Protein AF-A0A0G2JDR7-F1 (afdb_monomer_lite)

Sequence (151 aa):
MAMAPSSSLPQVYPSHVVVAVWEWQDGLGIWHPYSATVCSFIEQHFVRQRGQHFGLGSLAHSIPLGQADPSLAPYIIDLPSWTQFRQNTGTMRSVRRHLFSQNSAPGQGIVWEWLGDDGSWVAYEARICDYLEQQVARGIQVVDLAPLGYN

Organism: Mus musculus (NCBI:txid10090)

pLDDT: mean 85.43, std 19.02, range [32.44, 98.31]

InterPro domains:
  IPR004170 WWE domain [PF02825] (20-97)
  IPR004170 WWE domain [PF02825] (110-145)
  IPR004170 WWE domain [PS50918] (7-97)
  IPR004170 WWE domain [PS50918] (98-151)
  IPR018123 WWE domain, subgroup [SM00678] (17-105)
  IPR018123 WWE domain, subgroup [SM00678] (107-151)
  IPR037197 WWE domain superfamily [G3DSA:3.30.720.50] (22-97)
  IPR037197 WWE domain superfamily [G3DSA:3.30.720.50] (98-151)
  IPR037197 WWE domain superfamily [SSF117839] (19-109)
  IPR037197 WWE domain superfamily [SSF117839] (107-149)
  IPR039398 Deltex family [PTHR12622] (18-145)

Foldseek 3Di:
DDDDPDPDDPPPDDPFDKAKWKWWADPVRFTATDPPQLRVQVVVVVVVVVVPPPDPDDPPQKDQSCVSPVVSRQWIQRNVRQWIARNPPRDIIHMDIDIDGCPFCVVVVHWDWDQDPVRDTGTHDSVVRRVVVVCVVVVNDDDDCVVVPDD

Structure (mmCIF, N/CA/C/O backbone):
data_AF-A0A0G2JDR7-F1
#
_entry.id   AF-A0A0G2JDR7-F1
#
loop_
_atom_site.group_PDB
_atom_site.id
_atom_site.type_symbol
_atom_site.label_atom_id
_atom_site.label_alt_id
_atom_site.label_comp_id
_atom_site.label_asym_id
_atom_site.label_entity_id
_atom_site.label_seq_id
_atom_site.pdbx_PDB_ins_code
_atom_site.Cartn_x
_atom_site.Cartn_y
_atom_site.Cartn_z
_atom_site.occupancy
_atom_site.B_iso_or_equiv
_atom_site.auth_seq_id
_atom_site.auth_comp_id
_atom_site.auth_asym_id
_atom_site.auth_atom_id
_atom_site.pdbx_PDB_model_num
ATOM 1 N N . MET A 1 1 ? -6.752 -3.873 -20.311 1.00 34.41 1 MET A N 1
ATOM 2 C CA . MET A 1 1 ? -6.464 -2.429 -20.431 1.00 34.41 1 MET A CA 1
ATOM 3 C C . MET A 1 1 ? -6.398 -1.875 -19.021 1.00 34.41 1 MET A C 1
ATOM 5 O O . MET A 1 1 ? -7.414 -1.902 -18.342 1.00 34.41 1 MET A O 1
ATOM 9 N N . ALA A 1 2 ? -5.213 -1.488 -18.546 1.00 39.78 2 ALA A N 1
ATOM 10 C CA . ALA A 1 2 ? -5.088 -0.789 -17.271 1.00 39.78 2 ALA A CA 1
ATOM 11 C C . ALA A 1 2 ? -5.601 0.638 -17.484 1.00 39.78 2 ALA A C 1
ATOM 13 O O . ALA A 1 2 ? -5.108 1.354 -18.355 1.00 39.78 2 ALA A O 1
ATOM 14 N N . MET A 1 3 ? -6.659 1.006 -16.770 1.00 32.44 3 MET A N 1
ATOM 15 C CA . MET A 1 3 ? -7.200 2.357 -16.822 1.00 32.44 3 MET A CA 1
ATOM 16 C C . MET A 1 3 ? -6.278 3.244 -15.986 1.00 32.44 3 MET A C 1
ATOM 18 O O . MET A 1 3 ? -5.988 2.912 -14.836 1.00 32.44 3 MET A O 1
ATOM 22 N N . ALA A 1 4 ? -5.825 4.368 -16.548 1.00 43.78 4 ALA A N 1
ATOM 23 C CA . ALA A 1 4 ? -5.326 5.474 -15.735 1.00 43.78 4 ALA A CA 1
ATOM 24 C C . ALA A 1 4 ? -6.358 5.767 -14.629 1.00 43.78 4 ALA A C 1
ATOM 26 O O . ALA A 1 4 ? -7.554 5.573 -14.886 1.00 43.78 4 ALA A O 1
ATOM 27 N N . PRO A 1 5 ? -5.954 6.205 -13.419 1.00 52.09 5 PRO A N 1
ATOM 28 C CA . PRO A 1 5 ? -6.922 6.568 -12.395 1.00 52.09 5 PRO A CA 1
ATOM 29 C C . PRO A 1 5 ? -7.929 7.539 -13.014 1.00 52.09 5 PRO A C 1
ATOM 31 O O . PRO A 1 5 ? -7.558 8.600 -13.518 1.00 52.09 5 PRO A O 1
ATOM 34 N N . SER A 1 6 ? -9.194 7.111 -13.047 1.00 41.62 6 SER A N 1
ATOM 35 C CA . SER A 1 6 ? -10.317 7.947 -13.445 1.00 41.62 6 SER A CA 1
ATOM 36 C C . SER A 1 6 ? -10.226 9.226 -12.637 1.00 41.62 6 SER A C 1
ATOM 38 O O . SER A 1 6 ? -10.064 9.149 -11.419 1.00 41.62 6 SER A O 1
ATOM 40 N N . SER A 1 7 ? -10.300 10.364 -13.321 1.00 43.06 7 SER A N 1
ATOM 41 C CA . SER A 1 7 ? -10.308 11.701 -12.745 1.00 43.06 7 SER A CA 1
ATOM 42 C C . SER A 1 7 ? -11.428 11.786 -11.709 1.00 43.06 7 SER A C 1
ATOM 44 O O . SER A 1 7 ? -12.571 12.119 -12.020 1.00 43.06 7 SER A O 1
ATOM 46 N N . SER A 1 8 ? -11.115 11.434 -10.466 1.00 42.19 8 SER A N 1
ATOM 47 C CA . SER A 1 8 ? -11.915 11.809 -9.320 1.00 42.19 8 SER A CA 1
ATOM 48 C C . SER A 1 8 ? -11.921 13.333 -9.282 1.00 42.19 8 SER A C 1
ATOM 50 O O . SER A 1 8 ? -10.921 13.980 -9.603 1.00 42.19 8 SER A O 1
ATOM 52 N N . LEU A 1 9 ? -13.107 13.872 -8.999 1.00 37.25 9 LEU A N 1
ATOM 53 C CA . LEU A 1 9 ? -13.447 15.291 -8.879 1.00 37.25 9 LEU A CA 1
ATOM 54 C C . LEU A 1 9 ? -12.262 16.143 -8.397 1.00 37.25 9 LEU A C 1
ATOM 56 O O . LEU A 1 9 ? -11.512 15.671 -7.542 1.00 37.25 9 LEU A O 1
ATOM 60 N N . PRO A 1 10 ? -12.102 17.392 -8.878 1.00 36.66 10 PRO A N 1
ATOM 61 C CA . PRO A 1 10 ? -11.010 18.255 -8.452 1.00 36.66 10 PRO A CA 1
ATOM 62 C C . PRO A 1 10 ? -11.194 18.564 -6.967 1.00 36.66 10 PRO A C 1
ATOM 64 O O . PRO A 1 10 ? -11.874 19.514 -6.583 1.00 36.66 10 PRO A O 1
ATOM 67 N N . GLN A 1 11 ? -10.614 17.727 -6.115 1.00 47.75 11 GLN A N 1
ATOM 68 C CA . GLN A 1 11 ? -10.504 17.989 -4.702 1.00 47.75 11 GLN A CA 1
ATOM 69 C C . GLN A 1 11 ? -9.425 19.057 -4.609 1.00 47.75 11 GLN A C 1
ATOM 71 O O . GLN A 1 11 ? -8.227 18.787 -4.681 1.00 47.75 11 GLN A O 1
ATOM 76 N N . VAL A 1 12 ? -9.887 20.308 -4.610 1.00 37.66 12 VAL A N 1
ATOM 77 C CA . VAL A 1 12 ? -9.067 21.490 -4.388 1.00 37.66 12 VAL A CA 1
ATOM 78 C C . VAL A 1 12 ? -8.537 21.361 -2.970 1.00 37.66 12 VAL A C 1
ATOM 80 O O . VAL A 1 12 ? -9.170 21.795 -2.014 1.00 37.66 12 VAL A O 1
ATOM 83 N N . TYR A 1 13 ? -7.400 20.695 -2.820 1.00 42.88 13 TYR A N 1
ATOM 84 C CA . TYR A 1 13 ? -6.605 20.814 -1.619 1.00 42.88 13 TYR A CA 1
ATOM 85 C C . TYR A 1 13 ? -5.902 22.174 -1.726 1.00 42.88 13 TYR A C 1
ATOM 87 O O . TYR A 1 13 ? -5.165 22.394 -2.694 1.00 42.88 13 TYR A O 1
ATOM 95 N N . PRO A 1 14 ? -6.106 23.104 -0.772 1.00 41.72 14 PRO A N 1
ATOM 96 C CA . PRO A 1 14 ? -5.174 24.211 -0.566 1.00 41.72 14 PRO A CA 1
ATOM 97 C C . PRO A 1 14 ? -3.751 23.649 -0.445 1.00 41.72 14 PRO A C 1
ATOM 99 O O . PRO A 1 14 ? -3.583 22.444 -0.297 1.00 41.72 14 PRO A O 1
ATOM 102 N N . SER A 1 15 ? -2.717 24.480 -0.504 1.00 46.25 15 SER A N 1
ATOM 103 C CA . SER A 1 15 ? -1.305 24.093 -0.351 1.00 46.25 15 SER A CA 1
ATOM 104 C C . SER A 1 15 ? -1.000 23.399 0.997 1.00 46.25 15 SER A C 1
ATOM 106 O O . SER A 1 15 ? -0.360 23.969 1.879 1.00 46.25 15 SER A O 1
ATOM 108 N N . HIS A 1 16 ? -1.494 22.181 1.181 1.00 55.03 16 HIS A N 1
ATOM 109 C CA . HIS A 1 16 ? -1.335 21.340 2.346 1.00 55.03 16 HIS A CA 1
ATOM 110 C C . HIS A 1 16 ? -0.154 20.424 2.086 1.00 55.03 16 HIS A C 1
ATOM 112 O O . HIS A 1 16 ? 0.003 19.878 0.993 1.00 55.03 16 HIS A O 1
ATOM 118 N N . VAL A 1 17 ? 0.681 20.261 3.105 1.00 65.81 17 VAL A N 1
ATOM 119 C CA . VAL A 1 17 ? 1.681 19.202 3.131 1.00 65.81 17 VAL A CA 1
ATOM 120 C C . VAL A 1 17 ? 0.922 17.882 2.961 1.00 65.81 17 VAL A C 1
ATOM 122 O O . VAL A 1 17 ? 0.055 17.548 3.771 1.00 65.81 17 VAL A O 1
ATOM 125 N N . VAL A 1 18 ? 1.174 17.200 1.847 1.00 86.56 18 VAL A N 1
ATOM 126 C CA . VAL A 1 18 ? 0.560 15.915 1.505 1.00 86.56 18 VAL A CA 1
ATOM 127 C C . VAL A 1 18 ? 1.627 14.835 1.494 1.00 86.56 18 VAL A C 1
ATOM 129 O O . VAL A 1 18 ? 2.762 15.078 1.083 1.00 86.56 18 VAL A O 1
ATOM 132 N N . VAL A 1 19 ? 1.246 13.631 1.907 1.00 93.00 19 VAL A N 1
ATOM 133 C CA . VAL A 1 19 ? 2.092 12.439 1.845 1.00 93.00 19 VAL A CA 1
ATOM 134 C C . VAL A 1 19 ? 1.610 11.556 0.701 1.00 93.00 19 VAL A C 1
ATOM 136 O O . VAL A 1 19 ? 0.410 11.334 0.535 1.00 93.00 19 VAL A O 1
ATOM 139 N N . ALA A 1 20 ? 2.549 11.083 -0.119 1.00 95.56 20 ALA A N 1
ATOM 140 C CA . ALA A 1 20 ? 2.269 10.160 -1.209 1.00 95.56 20 ALA A CA 1
ATOM 141 C C . ALA A 1 20 ? 2.450 8.717 -0.732 1.00 95.56 20 ALA A C 1
ATOM 143 O O . ALA A 1 20 ? 3.541 8.330 -0.313 1.00 95.56 20 ALA A O 1
ATOM 144 N N . VAL A 1 21 ? 1.391 7.921 -0.846 1.00 97.88 21 VAL A N 1
ATOM 145 C CA . VAL A 1 21 ? 1.438 6.472 -0.665 1.00 97.88 21 VAL A CA 1
ATOM 146 C C . VAL A 1 21 ? 1.349 5.824 -2.036 1.00 97.88 21 VAL A C 1
ATOM 148 O O . VAL A 1 21 ? 0.448 6.112 -2.827 1.00 97.88 21 VAL A O 1
ATOM 151 N N . TRP A 1 22 ? 2.314 4.965 -2.329 1.00 98.00 22 TRP A N 1
ATOM 152 C CA . TRP A 1 22 ? 2.315 4.147 -3.528 1.00 98.00 22 TRP A CA 1
ATOM 153 C C . TRP A 1 22 ? 1.761 2.770 -3.180 1.00 98.00 22 TRP A C 1
ATOM 155 O O . TRP A 1 22 ? 2.149 2.175 -2.177 1.00 98.00 22 TRP A O 1
ATOM 165 N N . GLU A 1 23 ? 0.857 2.267 -4.013 1.00 98.31 23 GLU A N 1
ATOM 166 C CA . GLU A 1 23 ? 0.179 0.991 -3.787 1.00 98.31 23 GLU A CA 1
ATOM 167 C C . GLU A 1 23 ? 0.237 0.138 -5.058 1.00 98.31 23 GLU A C 1
ATOM 169 O O . GLU A 1 23 ? 0.262 0.671 -6.173 1.00 98.31 23 GLU A O 1
ATOM 174 N N . TRP A 1 24 ? 0.236 -1.183 -4.900 1.00 98.06 24 TRP A N 1
ATOM 175 C CA . TRP A 1 24 ? 0.117 -2.145 -5.996 1.00 98.06 24 TRP A CA 1
ATOM 176 C C . TRP A 1 24 ? -1.147 -2.983 -5.838 1.00 98.06 24 TRP A C 1
ATOM 178 O O . TRP A 1 24 ? -1.576 -3.257 -4.723 1.00 98.06 24 TRP A O 1
ATOM 188 N N . GLN A 1 25 ? -1.757 -3.378 -6.951 1.00 97.44 25 GLN A N 1
ATOM 189 C CA . GLN A 1 25 ? -2.992 -4.153 -6.935 1.00 97.44 25 GLN A CA 1
ATOM 190 C C . GLN A 1 25 ? -2.700 -5.651 -7.047 1.00 97.44 25 GLN A C 1
ATOM 192 O O . GLN A 1 25 ? -1.996 -6.100 -7.961 1.00 97.44 25 GLN A O 1
ATOM 197 N N . ASP A 1 26 ? -3.233 -6.440 -6.121 1.00 94.25 26 ASP A N 1
ATOM 198 C CA . ASP A 1 26 ? -3.104 -7.888 -6.172 1.00 94.25 26 ASP A CA 1
ATOM 199 C C . ASP A 1 26 ? -4.025 -8.538 -7.226 1.00 94.25 26 ASP A C 1
ATOM 201 O O . ASP A 1 26 ? -4.639 -7.872 -8.057 1.00 94.25 26 ASP A O 1
ATOM 205 N N . GLY A 1 27 ? -4.053 -9.876 -7.259 1.00 92.19 27 GLY A N 1
ATOM 206 C CA . GLY A 1 27 ? -4.881 -10.616 -8.218 1.00 92.19 27 GLY A CA 1
ATOM 207 C C . GLY A 1 27 ? -6.377 -10.593 -7.892 1.00 92.19 27 GLY A C 1
ATOM 208 O O . GLY A 1 27 ? -7.181 -10.913 -8.761 1.00 92.19 27 GLY A O 1
ATOM 209 N N . LEU A 1 28 ? -6.739 -10.219 -6.663 1.00 91.50 28 LEU A N 1
ATOM 210 C CA . LEU A 1 28 ? -8.113 -10.102 -6.179 1.00 91.50 28 LEU A CA 1
ATOM 211 C C . LEU A 1 28 ? -8.652 -8.673 -6.334 1.00 91.50 28 LEU A C 1
ATOM 213 O O . LEU A 1 28 ? -9.829 -8.424 -6.092 1.00 91.50 28 LEU A O 1
ATOM 217 N N . GLY A 1 29 ? -7.809 -7.736 -6.771 1.00 92.19 29 GLY A N 1
ATOM 218 C CA . GLY A 1 29 ? -8.174 -6.338 -6.948 1.00 92.19 29 GLY A CA 1
ATOM 219 C C . GLY A 1 29 ? -7.950 -5.477 -5.703 1.00 92.19 29 GLY A C 1
ATOM 220 O O . GLY A 1 29 ? -8.284 -4.290 -5.745 1.00 92.19 29 GLY A O 1
ATOM 221 N N . ILE A 1 30 ? -7.361 -6.031 -4.640 1.00 92.75 30 ILE A N 1
ATOM 222 C CA . ILE A 1 30 ? -7.044 -5.304 -3.409 1.00 92.75 30 ILE A CA 1
ATOM 223 C C . ILE A 1 30 ? -5.747 -4.527 -3.603 1.00 92.75 30 ILE A C 1
ATOM 225 O O . ILE A 1 30 ? -4.791 -5.013 -4.213 1.00 92.75 30 ILE A O 1
ATOM 229 N N . TRP A 1 31 ? -5.726 -3.294 -3.106 1.00 96.69 31 TRP A N 1
ATOM 230 C CA . TRP A 1 31 ? -4.538 -2.455 -3.142 1.00 96.69 31 TRP A CA 1
ATOM 231 C C . TRP A 1 31 ? -3.702 -2.658 -1.883 1.00 96.69 31 TRP A C 1
ATOM 233 O O . TRP A 1 31 ? -4.210 -2.655 -0.769 1.00 96.69 31 TRP A O 1
ATOM 243 N N . HIS A 1 32 ? -2.400 -2.809 -2.072 1.00 96.81 32 HIS A N 1
ATOM 244 C CA . HIS A 1 32 ? -1.447 -3.020 -0.994 1.00 96.81 32 HIS A CA 1
ATOM 245 C C . HIS A 1 32 ? -0.469 -1.854 -0.966 1.00 96.81 32 HIS A C 1
ATOM 247 O O . HIS A 1 32 ? 0.204 -1.615 -1.980 1.00 96.81 32 HIS A O 1
ATOM 253 N N . PRO A 1 33 ? -0.371 -1.109 0.148 1.00 97.69 33 PRO A N 1
ATOM 254 C CA . PRO A 1 33 ? 0.638 -0.074 0.276 1.00 97.69 33 PRO A CA 1
ATOM 255 C C . PRO A 1 33 ? 2.029 -0.694 0.278 1.00 97.69 33 PRO A C 1
ATOM 257 O O . PRO A 1 33 ? 2.300 -1.682 0.959 1.00 97.69 33 PRO A O 1
ATOM 260 N N . TYR A 1 34 ? 2.937 -0.093 -0.486 1.00 97.81 34 TYR A N 1
ATOM 261 C CA . TYR A 1 34 ? 4.351 -0.342 -0.258 1.00 97.81 34 TYR A CA 1
ATOM 262 C C . TYR A 1 34 ? 4.755 0.225 1.107 1.00 97.81 34 TYR A C 1
ATOM 264 O O . TYR A 1 34 ? 4.143 1.168 1.613 1.00 97.81 34 TYR A O 1
ATOM 272 N N . SER A 1 35 ? 5.839 -0.299 1.679 1.00 96.06 35 SER A N 1
ATOM 273 C CA . SER A 1 35 ? 6.409 0.259 2.907 1.00 96.06 35 SER A CA 1
ATOM 274 C C . SER A 1 35 ? 6.761 1.744 2.741 1.00 96.06 35 SER A C 1
ATOM 276 O O . SER A 1 35 ? 7.004 2.220 1.628 1.00 96.06 35 SER A O 1
ATOM 278 N N . ALA A 1 36 ? 6.834 2.488 3.848 1.00 94.88 36 ALA A N 1
ATOM 279 C CA . ALA A 1 36 ? 7.149 3.919 3.821 1.00 94.88 36 ALA A CA 1
ATOM 280 C C . ALA A 1 36 ? 8.478 4.218 3.096 1.00 94.88 36 ALA A C 1
ATOM 282 O O . ALA A 1 36 ? 8.562 5.155 2.298 1.00 94.88 36 ALA A O 1
ATOM 283 N N . THR A 1 37 ? 9.499 3.381 3.313 1.00 96.69 37 THR A N 1
ATOM 284 C CA . THR A 1 37 ? 10.801 3.476 2.636 1.00 96.69 37 THR A CA 1
ATOM 285 C C . THR A 1 37 ? 10.663 3.319 1.125 1.00 96.69 37 THR A C 1
ATOM 287 O O . THR A 1 37 ? 11.191 4.132 0.365 1.00 96.69 37 THR A O 1
ATOM 290 N N . VAL A 1 38 ? 9.914 2.308 0.678 1.00 98.06 38 VAL A N 1
ATOM 291 C CA . VAL A 1 38 ? 9.691 2.047 -0.748 1.00 98.06 38 VAL A CA 1
ATOM 292 C C . VAL A 1 38 ? 8.825 3.148 -1.370 1.00 98.06 38 VAL A C 1
ATOM 294 O O . VAL A 1 38 ? 9.160 3.634 -2.446 1.00 98.06 38 VAL A O 1
ATOM 297 N N . CYS A 1 39 ? 7.786 3.630 -0.680 1.00 97.50 39 CYS A N 1
ATOM 298 C CA . CYS A 1 39 ? 6.989 4.781 -1.118 1.00 97.50 39 CYS A CA 1
ATOM 299 C C . CYS A 1 39 ? 7.857 6.028 -1.329 1.00 97.50 39 CYS A C 1
ATOM 301 O O . CYS A 1 39 ? 7.776 6.658 -2.382 1.00 97.50 39 CYS A O 1
ATOM 303 N N . SER A 1 40 ? 8.718 6.362 -0.361 1.00 96.12 40 SER A N 1
ATOM 304 C CA . SER A 1 40 ? 9.640 7.501 -0.458 1.00 96.12 40 SER A CA 1
ATOM 305 C C . SER A 1 40 ? 10.601 7.350 -1.636 1.00 96.12 40 SER A C 1
ATOM 307 O O . SER A 1 40 ? 10.812 8.294 -2.399 1.00 96.12 40 SER A O 1
ATOM 309 N N . PHE A 1 41 ? 11.144 6.149 -1.838 1.00 97.00 41 PHE A N 1
ATOM 310 C CA . PHE A 1 41 ? 12.023 5.857 -2.965 1.00 97.00 41 PHE A CA 1
ATOM 311 C C . PHE A 1 41 ? 11.321 6.039 -4.320 1.00 97.00 41 PHE A C 1
ATOM 313 O O . PHE A 1 41 ? 11.843 6.742 -5.193 1.00 97.00 41 PHE A O 1
ATOM 320 N N . ILE A 1 42 ? 10.123 5.465 -4.483 1.00 96.38 42 ILE A N 1
ATOM 321 C CA . ILE A 1 42 ? 9.328 5.594 -5.712 1.00 96.38 42 ILE A CA 1
ATOM 322 C C . ILE A 1 42 ? 8.986 7.066 -5.967 1.00 96.38 42 ILE A C 1
ATOM 324 O O . ILE A 1 42 ? 9.189 7.564 -7.075 1.00 96.38 42 ILE A O 1
ATOM 328 N N . GLU A 1 43 ? 8.526 7.786 -4.941 1.00 94.81 43 GLU A N 1
ATOM 329 C CA . GLU A 1 43 ? 8.149 9.196 -5.043 1.00 94.81 43 GLU A CA 1
ATOM 330 C C . GLU A 1 43 ? 9.332 10.079 -5.460 1.00 94.81 43 GLU A C 1
ATOM 332 O O . GLU A 1 43 ? 9.194 10.924 -6.346 1.00 94.81 43 GLU A O 1
ATOM 337 N N . GLN A 1 44 ? 10.519 9.858 -4.890 1.00 92.94 44 GLN A N 1
ATOM 338 C CA . GLN A 1 44 ? 11.725 10.591 -5.275 1.00 92.94 44 GLN A CA 1
ATOM 339 C C . GLN A 1 44 ? 12.085 10.372 -6.748 1.00 92.94 44 GLN A C 1
ATOM 341 O O . GLN A 1 44 ? 12.436 11.330 -7.442 1.00 92.94 44 GLN A O 1
ATOM 346 N N . HIS A 1 45 ? 11.996 9.134 -7.242 1.00 92.19 45 HIS A N 1
ATOM 347 C CA . HIS A 1 45 ? 12.212 8.843 -8.660 1.00 92.19 45 HIS A CA 1
ATOM 348 C C . HIS A 1 45 ? 11.152 9.519 -9.538 1.00 92.19 45 HIS A C 1
ATOM 350 O O . HIS A 1 45 ? 11.501 10.179 -10.518 1.00 92.19 45 HIS A O 1
ATOM 356 N N . PHE A 1 46 ? 9.880 9.429 -9.154 1.00 90.44 46 PHE A N 1
ATOM 357 C CA . PHE A 1 46 ? 8.764 10.035 -9.876 1.00 90.44 46 PHE A CA 1
ATOM 358 C C . PHE A 1 46 ? 8.886 11.566 -9.985 1.00 90.44 46 PHE A C 1
ATOM 360 O O . PHE A 1 46 ? 8.756 12.123 -11.078 1.00 90.44 46 PHE A O 1
ATOM 367 N N . VAL A 1 47 ? 9.194 12.259 -8.883 1.00 87.94 47 VAL A N 1
ATOM 368 C CA . VAL A 1 47 ? 9.348 13.725 -8.859 1.00 87.94 47 VAL A CA 1
ATOM 369 C C . VAL A 1 47 ? 10.572 14.174 -9.655 1.00 87.94 47 VAL A C 1
ATOM 371 O O . VAL A 1 47 ? 10.470 15.122 -10.435 1.00 87.94 47 VAL A O 1
ATOM 374 N N . ARG A 1 48 ? 11.716 13.485 -9.519 1.00 84.50 48 ARG A N 1
ATOM 375 C CA . ARG A 1 48 ? 12.926 13.796 -10.304 1.00 84.50 48 ARG A CA 1
ATOM 376 C C . ARG A 1 48 ? 12.661 13.683 -11.804 1.00 84.50 48 ARG A C 1
ATOM 378 O O . ARG A 1 48 ? 13.087 14.554 -12.554 1.00 84.50 48 ARG A O 1
ATOM 385 N N . GLN A 1 49 ? 11.922 12.661 -12.235 1.00 76.44 49 GLN A N 1
ATOM 386 C CA . GLN A 1 49 ? 11.567 12.489 -13.646 1.00 76.44 49 GLN A CA 1
ATOM 387 C C . GLN A 1 49 ? 10.602 13.568 -14.136 1.00 76.44 49 GLN A C 1
ATOM 389 O O . GLN A 1 49 ? 10.818 14.133 -15.207 1.00 76.44 49 GLN A O 1
ATOM 394 N N . ARG A 1 50 ? 9.590 13.930 -13.337 1.00 69.25 50 ARG A N 1
ATOM 395 C CA . ARG A 1 50 ? 8.684 15.032 -13.692 1.00 69.25 50 ARG A CA 1
ATOM 396 C C . ARG A 1 50 ? 9.380 16.393 -13.756 1.00 69.25 50 ARG A C 1
ATOM 398 O O . ARG A 1 50 ? 9.018 17.219 -14.588 1.00 69.25 50 ARG A O 1
ATOM 405 N N . GLY A 1 51 ? 10.386 16.630 -12.917 1.00 61.28 51 GLY A N 1
ATOM 406 C CA . GLY A 1 51 ? 11.194 17.853 -12.954 1.00 61.28 51 GLY A CA 1
ATOM 407 C C . GLY A 1 51 ? 12.119 17.956 -14.174 1.00 61.28 51 GLY A C 1
ATOM 408 O O . GLY A 1 51 ? 12.532 19.056 -14.529 1.00 61.28 51 GLY A O 1
ATOM 409 N N . GLN A 1 52 ? 12.424 16.837 -14.844 1.00 57.56 52 GLN A N 1
ATOM 410 C CA . GLN A 1 52 ? 13.329 16.782 -15.999 1.00 57.56 52 GLN A CA 1
ATOM 411 C C . GLN A 1 52 ? 12.638 16.916 -17.367 1.00 57.56 52 GLN A C 1
ATOM 413 O O . GLN A 1 52 ? 13.306 16.825 -18.395 1.00 57.56 52 GLN A O 1
ATOM 418 N N . HIS A 1 53 ? 11.341 17.246 -17.424 1.00 53.56 53 HIS A N 1
ATOM 419 C CA . HIS A 1 53 ? 10.626 17.559 -18.677 1.00 53.56 53 HIS A CA 1
ATOM 420 C C . HIS A 1 53 ? 11.091 18.861 -19.388 1.00 53.56 53 HIS A C 1
ATOM 422 O O . HIS A 1 53 ? 10.367 19.397 -20.223 1.00 53.56 53 HIS A O 1
ATOM 428 N N . PHE A 1 54 ? 12.304 19.354 -19.109 1.00 47.62 54 PHE A N 1
ATOM 429 C CA . PHE A 1 54 ? 12.951 20.485 -19.789 1.00 47.62 54 PHE A CA 1
ATOM 430 C C . PHE A 1 54 ? 14.349 20.146 -20.349 1.00 47.62 54 PHE A C 1
ATOM 432 O O . PHE A 1 54 ? 15.185 21.029 -20.529 1.00 47.62 54 PHE A O 1
ATOM 439 N N . GLY A 1 55 ? 14.629 18.872 -20.637 1.00 42.91 55 GLY A N 1
ATOM 440 C CA . GLY A 1 55 ? 15.891 18.465 -21.254 1.00 42.91 55 GLY A CA 1
ATOM 441 C C . GLY A 1 55 ? 15.782 17.122 -21.962 1.00 42.91 55 GLY A C 1
ATOM 442 O O . GLY A 1 55 ? 15.261 16.155 -21.419 1.00 42.91 55 GLY A O 1
ATOM 443 N N . LEU A 1 56 ? 16.254 17.086 -23.204 1.00 47.19 56 LEU A N 1
ATOM 444 C CA . LEU A 1 56 ? 16.298 15.929 -24.091 1.00 47.19 56 LEU A CA 1
ATOM 445 C C . LEU A 1 56 ? 16.953 14.710 -23.395 1.00 47.19 56 LEU A C 1
ATOM 447 O O . LEU A 1 56 ? 18.146 14.734 -23.111 1.00 47.19 56 LEU A O 1
ATOM 451 N N . GLY A 1 57 ? 16.182 13.640 -23.168 1.00 47.69 57 GLY A N 1
ATOM 452 C CA . GLY A 1 57 ? 16.692 12.307 -22.818 1.00 47.69 57 GLY A CA 1
ATOM 453 C C . GLY A 1 57 ? 16.770 11.985 -21.321 1.00 47.69 57 GLY A C 1
ATOM 454 O O . GLY A 1 57 ? 17.810 12.150 -20.696 1.00 47.69 57 GLY A O 1
ATOM 455 N N . SER A 1 58 ? 15.711 11.388 -20.765 1.00 49.38 58 SER A N 1
ATOM 456 C CA . SER A 1 58 ? 15.816 10.593 -19.534 1.00 49.38 58 SER A CA 1
ATOM 457 C C . SER A 1 58 ? 15.163 9.234 -19.777 1.00 49.38 58 SER A C 1
ATOM 459 O O . SER A 1 58 ? 13.946 9.094 -19.754 1.00 49.38 58 SER A O 1
ATOM 461 N N . LEU A 1 59 ? 15.994 8.242 -20.108 1.00 50.81 59 LEU A N 1
ATOM 462 C CA . LEU A 1 59 ? 15.605 6.889 -20.532 1.00 50.81 59 LEU A CA 1
ATOM 463 C C . LEU A 1 59 ? 15.210 5.955 -19.373 1.00 50.81 59 LEU A C 1
ATOM 465 O O . LEU A 1 59 ? 14.979 4.771 -19.597 1.00 50.81 59 LEU A O 1
ATOM 469 N N . ALA A 1 60 ? 15.127 6.442 -18.136 1.00 58.06 60 ALA A N 1
ATOM 470 C CA . ALA A 1 60 ? 14.801 5.605 -16.984 1.00 58.06 60 ALA A CA 1
ATOM 471 C C . ALA A 1 60 ? 13.359 5.841 -16.518 1.00 58.06 60 ALA A C 1
ATOM 473 O O . ALA A 1 60 ? 13.128 6.326 -15.419 1.00 58.06 60 ALA A O 1
ATOM 474 N N . HIS A 1 61 ? 12.381 5.470 -17.345 1.00 79.00 61 HIS A N 1
ATOM 475 C CA . HIS A 1 61 ? 10.954 5.453 -16.982 1.00 79.00 61 HIS A CA 1
ATOM 476 C C . HIS A 1 61 ? 10.577 4.329 -15.999 1.00 79.00 61 HIS A C 1
ATOM 478 O O . HIS A 1 61 ? 9.417 4.191 -15.606 1.00 79.00 61 HIS A O 1
ATOM 484 N N . SER A 1 62 ? 11.570 3.535 -15.599 1.00 90.88 62 SER A N 1
ATOM 485 C CA . SER A 1 62 ? 11.416 2.358 -14.763 1.00 90.88 62 SER A CA 1
ATOM 486 C C . SER A 1 62 ? 12.106 2.533 -13.407 1.00 90.88 62 SER A C 1
ATOM 488 O O . SER A 1 62 ? 13.190 3.112 -13.321 1.00 90.88 62 SER A O 1
ATOM 490 N N . ILE A 1 63 ? 11.493 2.013 -12.345 1.00 95.00 63 ILE A N 1
ATOM 491 C CA . ILE A 1 63 ? 11.982 2.084 -10.963 1.00 95.00 63 ILE A CA 1
ATOM 492 C C . ILE A 1 63 ? 12.217 0.656 -10.446 1.00 95.00 63 ILE A C 1
ATOM 494 O O . ILE A 1 63 ? 11.244 -0.060 -10.196 1.00 95.00 63 ILE A O 1
ATOM 498 N N . PRO A 1 64 ? 13.476 0.215 -10.274 1.00 96.12 64 PRO A N 1
ATOM 499 C CA . PRO A 1 64 ? 13.784 -1.091 -9.695 1.00 96.12 64 PRO A CA 1
ATOM 500 C C . PRO A 1 64 ? 13.591 -1.066 -8.173 1.00 96.12 64 PRO A C 1
ATOM 502 O O . PRO A 1 64 ? 14.353 -0.424 -7.451 1.00 96.12 64 PRO A O 1
ATOM 505 N N . LEU A 1 65 ? 12.586 -1.787 -7.670 1.00 97.62 65 LEU A N 1
ATOM 506 C CA . LEU A 1 65 ? 12.217 -1.749 -6.248 1.00 97.62 65 LEU A CA 1
ATOM 507 C C . LEU A 1 65 ? 13.267 -2.398 -5.337 1.00 97.62 65 LEU A C 1
ATOM 509 O O . LEU A 1 65 ? 13.407 -1.998 -4.183 1.00 97.62 65 LEU A O 1
ATOM 513 N N . GLY A 1 66 ? 14.075 -3.310 -5.888 1.00 97.12 66 GLY A N 1
ATOM 514 C CA . GLY A 1 66 ? 15.211 -3.942 -5.211 1.00 97.12 66 GLY A CA 1
ATOM 515 C C . GLY A 1 66 ? 16.234 -2.988 -4.597 1.00 97.12 66 GLY A C 1
ATOM 516 O O . GLY A 1 66 ? 16.950 -3.374 -3.678 1.00 97.12 66 GLY A O 1
ATOM 517 N N . GLN A 1 67 ? 16.322 -1.751 -5.100 1.00 96.69 67 GLN A N 1
ATOM 518 C CA . GLN A 1 67 ? 17.240 -0.740 -4.567 1.00 96.69 67 GLN A CA 1
ATOM 519 C C . GLN A 1 67 ? 16.761 -0.148 -3.235 1.00 96.69 67 GLN A C 1
ATOM 521 O O . GLN A 1 67 ? 17.586 0.315 -2.451 1.00 96.69 67 GLN A O 1
ATOM 526 N N . ALA A 1 68 ? 15.450 -0.160 -2.982 1.00 97.44 68 ALA A N 1
ATOM 527 C CA . ALA A 1 68 ? 14.864 0.284 -1.719 1.00 97.44 68 ALA A CA 1
ATOM 528 C C . ALA A 1 68 ? 14.685 -0.869 -0.729 1.00 97.44 68 ALA A C 1
ATOM 530 O O . ALA A 1 68 ? 14.846 -0.675 0.473 1.00 97.44 68 ALA A O 1
ATOM 531 N N . ASP A 1 69 ? 14.350 -2.056 -1.237 1.00 97.62 69 ASP A N 1
ATOM 532 C CA . ASP A 1 69 ? 14.124 -3.257 -0.440 1.00 97.62 69 ASP A CA 1
ATOM 533 C C . ASP A 1 69 ? 14.590 -4.500 -1.222 1.00 97.62 69 ASP A C 1
ATOM 535 O O . ASP A 1 69 ? 13.999 -4.821 -2.259 1.00 97.62 69 ASP A O 1
ATOM 539 N N . PRO A 1 70 ? 15.615 -5.235 -0.747 1.00 97.25 70 PRO A N 1
ATOM 540 C CA . PRO A 1 70 ? 16.112 -6.436 -1.418 1.00 97.25 70 PRO A CA 1
ATOM 541 C C . PRO A 1 70 ? 15.055 -7.527 -1.641 1.00 97.25 70 PRO A C 1
ATOM 543 O O . PRO A 1 70 ? 15.162 -8.282 -2.607 1.00 97.25 70 PRO A O 1
ATOM 546 N N . SER A 1 71 ? 14.015 -7.612 -0.803 1.00 96.25 71 SER A N 1
ATOM 547 C CA . SER A 1 71 ? 12.914 -8.568 -0.999 1.00 96.25 71 SER A CA 1
ATOM 548 C C . SER A 1 71 ? 12.099 -8.266 -2.265 1.00 96.25 71 SER A C 1
ATOM 550 O O . SER A 1 71 ? 11.517 -9.166 -2.878 1.00 96.25 71 SER A O 1
ATOM 552 N N . LEU A 1 72 ? 12.132 -7.007 -2.717 1.00 97.25 72 LEU A N 1
ATOM 553 C CA . LEU A 1 72 ? 11.490 -6.534 -3.936 1.00 97.25 72 LEU A CA 1
ATOM 554 C C . LEU A 1 72 ? 12.425 -6.539 -5.157 1.00 97.25 72 LEU A C 1
ATOM 556 O O . LEU A 1 72 ? 12.050 -6.029 -6.213 1.00 97.25 72 LEU A O 1
ATOM 560 N N . ALA A 1 73 ? 13.605 -7.164 -5.061 1.00 97.06 73 ALA A N 1
ATOM 561 C CA . ALA A 1 73 ? 14.560 -7.299 -6.164 1.00 97.06 73 ALA A CA 1
ATOM 562 C C . ALA A 1 73 ? 13.967 -7.730 -7.521 1.00 97.06 73 ALA A C 1
ATOM 564 O O . ALA A 1 73 ? 14.373 -7.150 -8.527 1.00 97.06 73 ALA A O 1
ATOM 565 N N . PRO A 1 74 ? 13.012 -8.680 -7.610 1.00 97.25 74 PRO A N 1
ATOM 566 C CA . PRO A 1 74 ? 12.475 -9.090 -8.907 1.00 97.25 74 PRO A CA 1
ATOM 567 C C . PRO A 1 74 ? 11.431 -8.122 -9.490 1.00 97.25 74 PRO A C 1
ATOM 569 O O . PRO A 1 74 ? 10.878 -8.426 -10.548 1.00 97.25 74 PRO A O 1
ATOM 572 N N . TYR A 1 75 ? 11.104 -7.013 -8.817 1.00 97.56 75 TYR A N 1
ATOM 573 C CA . TYR A 1 75 ? 10.033 -6.101 -9.219 1.00 97.56 75 TYR A CA 1
ATOM 574 C C . TYR A 1 75 ? 10.566 -4.769 -9.749 1.00 97.56 75 TYR A C 1
ATOM 576 O O . TYR A 1 75 ? 11.412 -4.110 -9.139 1.00 97.56 75 TYR A O 1
ATOM 584 N N . ILE A 1 76 ? 9.996 -4.339 -10.872 1.00 96.81 76 ILE A N 1
ATOM 585 C CA . ILE A 1 76 ? 10.262 -3.047 -11.502 1.00 96.81 76 ILE A CA 1
ATOM 586 C C . ILE A 1 76 ? 8.926 -2.346 -11.729 1.00 96.81 76 ILE A C 1
ATOM 588 O O . ILE A 1 76 ? 8.008 -2.949 -12.277 1.00 96.81 76 ILE A O 1
ATOM 592 N N . ILE A 1 77 ? 8.808 -1.079 -11.336 1.00 96.50 77 ILE A N 1
ATOM 593 C CA . ILE A 1 77 ? 7.669 -0.242 -11.729 1.00 96.50 77 ILE A CA 1
ATOM 594 C C . ILE A 1 77 ? 7.986 0.420 -13.062 1.00 96.50 77 ILE A C 1
ATOM 596 O O . ILE A 1 77 ? 9.016 1.071 -13.181 1.00 96.50 77 ILE A O 1
ATOM 600 N N . ASP A 1 78 ? 7.097 0.293 -14.035 1.00 92.75 78 ASP A N 1
ATOM 601 C CA . ASP A 1 78 ? 7.084 1.073 -15.264 1.00 92.75 78 ASP A CA 1
ATOM 602 C C . ASP A 1 78 ? 6.078 2.228 -15.125 1.00 92.75 78 ASP A C 1
ATOM 604 O O . ASP A 1 78 ? 4.862 2.023 -15.069 1.00 92.75 78 ASP A O 1
ATOM 608 N N . LEU A 1 79 ? 6.584 3.459 -15.016 1.00 90.25 79 LEU A N 1
ATOM 609 C CA . LEU A 1 79 ? 5.756 4.634 -14.733 1.00 90.25 79 LEU A CA 1
ATOM 610 C C . LEU A 1 79 ? 4.815 5.043 -15.881 1.00 90.25 79 LEU A C 1
ATOM 612 O O . LEU A 1 79 ? 3.685 5.423 -15.580 1.00 90.25 79 LEU A O 1
ATOM 616 N N . PRO A 1 80 ? 5.205 4.981 -17.173 1.00 88.44 80 PRO A N 1
ATOM 617 C CA . PRO A 1 80 ? 4.311 5.300 -18.284 1.00 88.44 80 PRO A CA 1
ATOM 618 C C . PRO A 1 80 ? 3.056 4.431 -18.307 1.00 88.44 80 PRO A C 1
ATOM 620 O O . PRO A 1 80 ? 1.967 4.935 -18.579 1.00 88.44 80 PRO A O 1
ATOM 623 N N . SER A 1 81 ? 3.198 3.139 -18.002 1.00 90.19 81 SER A N 1
ATOM 624 C CA . S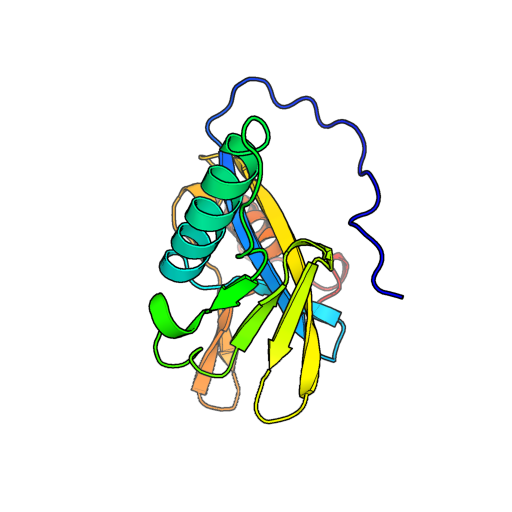ER A 1 81 ? 2.071 2.205 -17.959 1.00 90.19 81 SER A CA 1
ATOM 625 C C . SER A 1 81 ? 1.372 2.135 -16.600 1.00 90.19 81 SER A C 1
ATOM 627 O O . SER A 1 81 ? 0.299 1.540 -16.518 1.00 90.19 81 SER A O 1
ATOM 629 N N . TRP A 1 82 ? 1.940 2.738 -15.549 1.00 94.75 82 TRP A N 1
ATOM 630 C CA . TRP A 1 82 ? 1.472 2.598 -14.165 1.00 94.75 82 TRP A CA 1
ATOM 631 C C . TRP A 1 82 ? 1.360 1.131 -13.737 1.00 94.75 82 TRP A C 1
ATOM 633 O O . TRP A 1 82 ? 0.373 0.706 -13.129 1.00 94.75 82 TRP A O 1
ATOM 643 N N . THR A 1 83 ? 2.380 0.338 -14.070 1.00 96.50 83 THR A N 1
ATOM 644 C CA . THR A 1 83 ? 2.418 -1.087 -13.733 1.00 96.50 83 THR A CA 1
ATOM 645 C C . THR A 1 83 ? 3.683 -1.477 -12.988 1.00 96.50 83 THR A C 1
ATOM 647 O O . THR A 1 83 ? 4.751 -0.910 -13.182 1.00 96.50 83 THR A O 1
ATOM 650 N N . GLN A 1 84 ? 3.562 -2.472 -12.119 1.00 97.19 84 GLN A N 1
ATOM 651 C CA . GLN A 1 84 ? 4.667 -3.239 -11.575 1.00 97.19 84 GLN A CA 1
ATOM 652 C C . GLN A 1 84 ? 4.803 -4.512 -12.408 1.00 97.19 84 GLN A C 1
ATOM 654 O O . GLN A 1 84 ? 3.852 -5.281 -12.544 1.00 97.19 84 GLN A O 1
ATOM 659 N N . PHE A 1 85 ? 5.996 -4.750 -12.931 1.00 95.00 85 PHE A N 1
ATOM 660 C CA . PHE A 1 85 ? 6.369 -5.956 -13.645 1.00 95.00 85 PHE A CA 1
ATOM 661 C C . PHE A 1 85 ? 7.303 -6.805 -12.784 1.00 95.00 85 PHE A C 1
ATOM 663 O O . PHE A 1 85 ? 8.325 -6.322 -12.288 1.00 95.00 85 PHE A O 1
ATOM 670 N N . ARG A 1 86 ? 6.965 -8.086 -12.624 1.00 95.88 86 ARG A N 1
ATOM 671 C CA . ARG A 1 86 ? 7.817 -9.064 -11.947 1.00 95.88 86 ARG A CA 1
ATOM 672 C C . ARG A 1 86 ? 8.660 -9.822 -12.971 1.00 95.88 86 ARG A C 1
ATOM 674 O O . ARG A 1 86 ? 8.142 -10.634 -13.735 1.00 95.88 86 ARG A O 1
ATOM 681 N N . GLN A 1 87 ? 9.971 -9.609 -12.953 1.00 93.50 87 GLN A N 1
ATOM 682 C CA . GLN A 1 87 ? 10.883 -10.040 -14.019 1.00 93.50 87 GLN A CA 1
ATOM 683 C C . GLN A 1 87 ? 10.952 -11.556 -14.234 1.00 93.50 87 GLN A C 1
ATOM 685 O O . GLN A 1 87 ? 11.129 -12.009 -15.358 1.00 93.50 87 GLN A O 1
ATOM 690 N N . ASN A 1 88 ? 10.813 -12.348 -13.170 1.00 93.0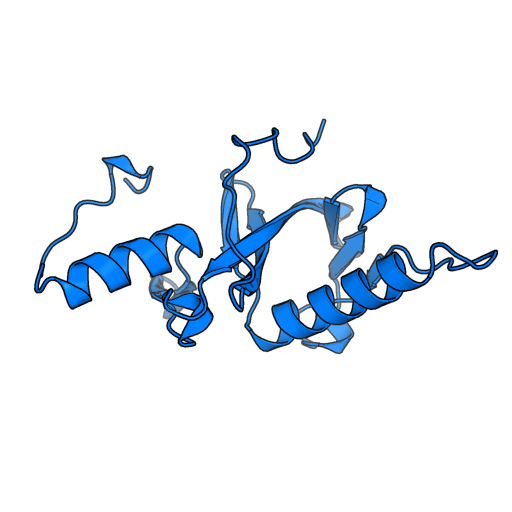0 88 ASN A N 1
ATOM 691 C CA . ASN A 1 88 ? 10.967 -13.805 -13.237 1.00 93.00 88 ASN A CA 1
ATOM 692 C C . ASN A 1 88 ? 9.730 -14.546 -13.768 1.00 93.00 88 ASN A C 1
ATOM 694 O O . ASN A 1 88 ? 9.849 -15.653 -14.276 1.00 93.00 88 ASN A O 1
ATOM 698 N N . THR A 1 89 ? 8.545 -13.962 -13.612 1.00 93.44 89 THR A N 1
ATOM 699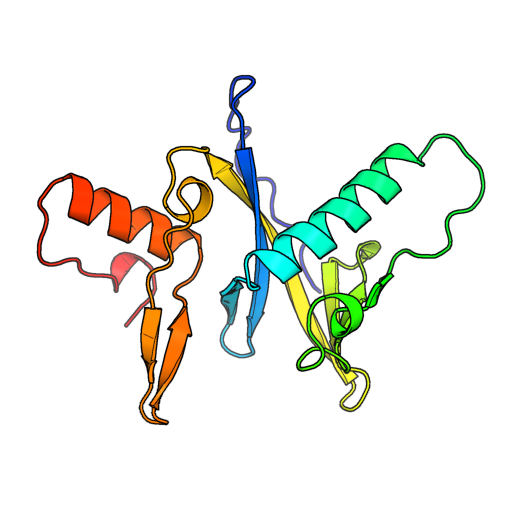 C CA . THR A 1 89 ? 7.256 -14.613 -13.907 1.00 93.44 89 THR A CA 1
ATOM 700 C C . THR A 1 89 ? 6.494 -13.898 -15.008 1.00 93.44 89 THR A C 1
ATOM 702 O O . THR A 1 89 ? 5.548 -14.453 -15.552 1.00 93.44 89 THR A O 1
ATOM 705 N N . GLY A 1 90 ? 6.884 -12.666 -15.336 1.00 92.12 90 GLY A N 1
ATOM 706 C CA . GLY A 1 90 ? 6.175 -11.828 -16.290 1.00 92.12 90 GLY A CA 1
ATOM 707 C C . GLY A 1 90 ? 4.889 -11.210 -15.736 1.00 92.12 90 GLY A C 1
ATOM 708 O O . GLY A 1 90 ? 4.213 -10.479 -16.457 1.00 92.12 90 GLY A O 1
ATOM 709 N N . THR A 1 91 ? 4.535 -11.485 -14.475 1.00 94.56 91 THR A N 1
ATOM 710 C CA . THR A 1 91 ? 3.297 -10.992 -13.868 1.00 94.56 91 THR A CA 1
ATOM 711 C C . THR A 1 91 ? 3.303 -9.471 -13.813 1.00 94.56 91 THR A C 1
ATOM 713 O O . THR A 1 91 ? 4.243 -8.862 -13.297 1.00 94.56 91 THR A O 1
ATOM 716 N N . MET A 1 92 ? 2.223 -8.874 -14.313 1.00 96.12 92 MET A N 1
ATOM 717 C CA . MET A 1 92 ? 1.979 -7.439 -14.261 1.00 96.12 92 MET A CA 1
ATOM 718 C C . MET A 1 92 ? 0.893 -7.125 -13.239 1.00 96.12 92 MET A C 1
ATOM 720 O O . MET A 1 92 ? -0.135 -7.799 -13.183 1.00 96.12 92 MET A O 1
ATOM 724 N N . ARG A 1 93 ? 1.123 -6.086 -12.443 1.00 97.81 93 ARG A N 1
ATOM 725 C CA . ARG A 1 93 ? 0.181 -5.568 -11.451 1.00 97.81 93 ARG A CA 1
ATOM 726 C C . ARG A 1 93 ? 0.008 -4.074 -11.651 1.00 97.81 93 ARG A C 1
ATOM 728 O O . ARG A 1 93 ? 0.971 -3.388 -11.979 1.00 97.81 93 ARG A O 1
ATOM 735 N N . SER A 1 94 ? -1.198 -3.556 -11.463 1.00 98.12 94 SER A N 1
ATOM 736 C CA . SER A 1 94 ? -1.421 -2.109 -11.507 1.00 98.12 94 SER A CA 1
ATOM 737 C C . SER A 1 94 ? -0.768 -1.431 -10.306 1.00 98.12 94 SER A C 1
ATOM 739 O O . SER A 1 94 ? -0.705 -2.004 -9.220 1.00 98.12 94 SER A O 1
ATOM 741 N N . VAL A 1 95 ? -0.279 -0.211 -10.505 1.00 98.12 95 VAL A N 1
ATOM 742 C CA . VAL A 1 95 ? 0.297 0.643 -9.463 1.00 98.12 95 VAL A CA 1
ATOM 743 C C . VAL A 1 95 ? -0.459 1.964 -9.436 1.00 98.12 95 VAL A C 1
ATOM 745 O O . VAL A 1 95 ? -0.814 2.500 -10.484 1.00 98.12 95 VAL A O 1
ATOM 748 N N . ARG A 1 96 ? -0.684 2.518 -8.244 1.00 97.06 96 ARG A N 1
ATOM 749 C CA . ARG A 1 96 ? -1.262 3.856 -8.081 1.00 97.06 96 ARG A CA 1
ATOM 750 C C . ARG A 1 96 ? -0.449 4.693 -7.109 1.00 97.06 96 ARG A C 1
ATOM 752 O O . ARG A 1 96 ? 0.192 4.171 -6.200 1.00 97.06 96 ARG A O 1
ATOM 759 N N . ARG A 1 97 ? -0.536 6.007 -7.300 1.00 96.06 97 ARG A N 1
ATOM 760 C CA . ARG A 1 97 ? -0.066 7.021 -6.359 1.00 96.06 97 ARG A CA 1
ATOM 761 C C . ARG A 1 97 ? -1.279 7.685 -5.724 1.00 96.06 97 ARG A C 1
ATOM 763 O O . ARG A 1 97 ? -2.073 8.304 -6.432 1.00 96.06 97 ARG A O 1
ATOM 770 N N . HIS A 1 98 ? -1.400 7.580 -4.411 1.00 95.38 98 HIS A N 1
ATOM 771 C CA . HIS A 1 98 ? -2.500 8.137 -3.638 1.00 95.38 98 HIS A CA 1
ATOM 772 C C . HIS A 1 98 ? -1.961 9.205 -2.682 1.00 95.38 98 HIS A C 1
ATOM 774 O O . HIS A 1 98 ? -0.972 8.989 -1.986 1.00 95.38 98 HIS A O 1
ATOM 780 N N . LEU A 1 99 ? -2.569 10.391 -2.699 1.00 94.88 99 LEU A N 1
ATOM 781 C CA . LEU A 1 99 ? -2.185 11.510 -1.846 1.00 94.88 99 LEU A CA 1
ATOM 782 C C . LEU A 1 99 ? -3.076 11.585 -0.613 1.00 94.88 99 LEU A C 1
ATOM 784 O O . LEU A 1 99 ? -4.297 11.584 -0.739 1.00 94.88 99 LEU A O 1
ATOM 788 N N . PHE A 1 100 ? -2.454 11.744 0.548 1.00 94.62 100 PHE A N 1
ATOM 789 C CA . PHE A 1 100 ? -3.131 11.921 1.824 1.00 94.62 100 PHE A CA 1
ATOM 790 C C . PHE A 1 100 ? -2.682 13.211 2.515 1.00 94.62 100 PHE A C 1
ATOM 792 O O . PHE A 1 100 ? -1.588 13.716 2.266 1.00 94.62 100 PHE A O 1
ATOM 799 N N . SER A 1 101 ? -3.516 13.749 3.408 1.00 93.69 101 SER A N 1
ATOM 800 C CA . SER A 1 101 ? -3.145 14.887 4.264 1.00 93.69 101 SER A CA 1
ATOM 801 C C . SER A 1 101 ? -2.040 14.499 5.253 1.00 93.69 101 SER A C 1
ATOM 803 O O . SER A 1 101 ? -2.014 13.363 5.715 1.00 93.69 101 SER A O 1
ATOM 805 N N . GLN A 1 102 ? -1.177 15.430 5.670 1.00 91.44 102 GLN A N 1
ATOM 806 C CA . GLN A 1 102 ? -0.206 15.182 6.751 1.00 91.44 102 GLN A CA 1
ATOM 807 C C . GLN A 1 102 ? -0.862 14.708 8.064 1.00 91.44 102 GLN A C 1
ATOM 809 O O . GLN A 1 102 ? -0.230 14.009 8.848 1.00 91.44 102 GLN A O 1
ATOM 814 N N . ASN A 1 103 ? -2.132 15.057 8.288 1.00 91.75 103 ASN A N 1
ATOM 815 C CA . ASN A 1 103 ? -2.882 14.662 9.484 1.00 91.75 103 ASN A CA 1
ATOM 816 C C . ASN A 1 103 ? -3.618 13.316 9.334 1.00 91.75 103 ASN A C 1
ATOM 818 O O . ASN A 1 103 ? -4.343 12.930 10.243 1.00 91.75 103 ASN A O 1
ATOM 822 N N . SER A 1 104 ? -3.495 12.649 8.184 1.00 94.69 104 SER A N 1
ATOM 823 C CA . SER A 1 104 ? -4.038 11.301 7.952 1.00 94.69 104 SER A CA 1
ATOM 824 C C . SER A 1 104 ? -3.197 10.228 8.645 1.00 94.69 104 SER A C 1
ATOM 826 O O . SER A 1 104 ? -2.051 10.500 9.015 1.00 94.69 104 SER A O 1
ATOM 828 N N . ALA A 1 105 ? -3.702 8.992 8.717 1.00 95.62 105 ALA A N 1
ATOM 829 C CA . ALA A 1 105 ? -2.917 7.877 9.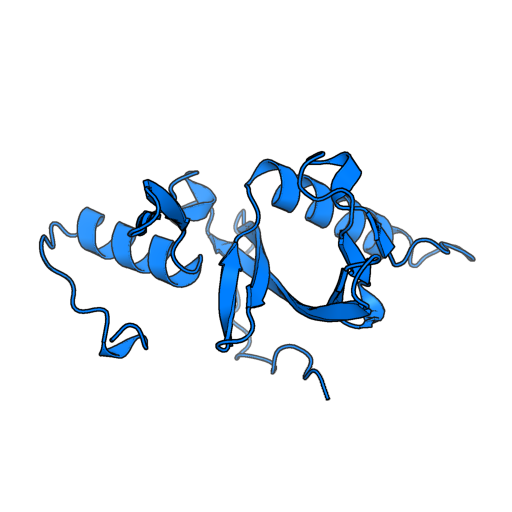258 1.00 95.62 105 ALA A CA 1
ATOM 830 C C . ALA A 1 105 ? -1.558 7.701 8.542 1.00 95.62 105 ALA A C 1
ATOM 832 O O . ALA A 1 105 ? -0.532 7.763 9.226 1.00 95.62 105 ALA A O 1
ATOM 833 N N . PRO A 1 106 ? -1.475 7.628 7.190 1.00 94.19 106 PRO A N 1
ATOM 834 C CA . PRO A 1 106 ? -0.177 7.586 6.513 1.00 94.19 106 PRO A CA 1
ATOM 835 C C . PRO A 1 106 ? 0.697 8.817 6.785 1.00 94.19 106 PRO A C 1
ATOM 837 O O . PRO A 1 106 ? 1.917 8.700 6.892 1.00 94.19 106 PRO A O 1
ATOM 840 N N . GLY A 1 107 ? 0.086 9.999 6.922 1.00 92.88 107 GLY A N 1
ATOM 841 C CA . GLY A 1 107 ? 0.789 11.245 7.233 1.00 92.88 107 GLY A CA 1
ATOM 842 C C . GLY A 1 107 ? 1.430 11.268 8.624 1.00 92.88 107 GLY A C 1
ATOM 843 O O . GLY A 1 107 ? 2.459 11.916 8.823 1.00 92.88 107 GLY A O 1
ATOM 844 N N . GLN A 1 108 ? 0.857 10.516 9.560 1.00 94.69 108 GLN A N 1
ATOM 845 C CA . GLN A 1 108 ? 1.351 10.340 10.924 1.00 94.69 108 GLN A CA 1
ATOM 846 C C . GLN A 1 108 ? 2.230 9.089 11.086 1.00 94.69 108 GLN A C 1
ATOM 848 O O . GLN A 1 108 ? 2.716 8.824 12.183 1.00 94.69 108 GLN A O 1
ATOM 853 N N . GLY A 1 109 ? 2.465 8.333 10.007 1.00 93.94 109 GLY A N 1
ATOM 854 C CA . GLY A 1 109 ? 3.229 7.084 10.048 1.00 93.94 109 GLY A CA 1
ATOM 855 C C . GLY A 1 109 ? 2.469 5.913 10.676 1.00 93.94 109 GLY A C 1
ATOM 856 O O . GLY A 1 109 ? 3.094 4.952 11.115 1.00 93.94 109 GLY A O 1
ATOM 857 N N . ILE A 1 110 ? 1.138 5.991 10.725 1.00 95.88 110 ILE A N 1
ATOM 858 C CA . ILE A 1 110 ? 0.262 4.950 11.261 1.00 95.88 110 ILE A CA 1
ATOM 859 C C . ILE A 1 110 ? -0.190 4.038 10.120 1.00 95.88 110 ILE A C 1
ATOM 861 O O . ILE A 1 110 ? -0.683 4.496 9.085 1.00 95.88 110 ILE A O 1
ATOM 865 N N . VAL A 1 111 ? -0.049 2.733 10.334 1.00 96.19 111 VAL A N 1
ATOM 866 C CA . VAL A 1 111 ? -0.547 1.682 9.446 1.00 96.19 111 VAL A CA 1
ATOM 867 C C . VAL A 1 111 ? -1.374 0.724 10.286 1.00 96.19 111 VAL A C 1
ATOM 869 O O . VAL A 1 111 ? -0.940 0.296 11.353 1.00 96.19 111 VAL A O 1
ATOM 872 N N . TRP A 1 112 ? -2.568 0.404 9.800 1.00 96.44 112 TRP A N 1
ATOM 873 C CA . TRP A 1 112 ? -3.393 -0.649 10.369 1.00 96.44 112 TRP A CA 1
ATOM 874 C C . TRP A 1 112 ? -3.124 -1.943 9.608 1.00 96.44 112 TRP A C 1
ATOM 876 O O . TRP A 1 112 ? -3.165 -1.973 8.376 1.00 96.44 112 TRP A O 1
ATOM 886 N N . GLU A 1 113 ? -2.864 -3.011 10.350 1.00 96.25 113 GLU A N 1
ATOM 887 C CA . GLU A 1 113 ? -2.544 -4.331 9.815 1.00 96.25 113 GLU A CA 1
ATOM 888 C C . GLU A 1 113 ? -3.430 -5.386 10.478 1.00 96.25 113 GLU A C 1
ATOM 890 O O . GLU A 1 113 ? -3.928 -5.198 11.592 1.00 96.25 113 GLU A O 1
ATOM 895 N N . TRP A 1 114 ? -3.623 -6.508 9.796 1.00 94.75 114 TRP A N 1
ATOM 896 C CA . TRP A 1 114 ? -4.238 -7.705 10.356 1.00 94.75 114 TRP A CA 1
ATOM 897 C C . TRP A 1 114 ? -3.243 -8.863 10.306 1.00 94.75 114 TRP A C 1
ATOM 899 O O . TRP A 1 114 ? -2.382 -8.926 9.427 1.00 94.75 114 TRP A O 1
ATOM 909 N N . LEU A 1 115 ? -3.335 -9.757 11.290 1.00 96.62 115 LEU A N 1
ATOM 910 C CA . LEU A 1 115 ? -2.499 -10.947 11.356 1.00 96.62 115 LEU A CA 1
ATOM 911 C C . LEU A 1 115 ? -3.131 -12.040 10.493 1.00 96.62 115 LEU A C 1
ATOM 913 O O . LEU A 1 115 ? -4.247 -12.478 10.774 1.00 96.62 115 LEU A O 1
ATOM 917 N N . GLY A 1 116 ? -2.419 -12.450 9.450 1.00 92.06 116 GLY A N 1
ATOM 918 C CA . GLY A 1 116 ? -2.815 -13.532 8.565 1.00 92.06 116 GLY A CA 1
ATOM 919 C C . GLY A 1 116 ? -2.682 -14.908 9.200 1.00 92.06 116 GLY A C 1
ATOM 920 O O . GLY A 1 116 ? -1.944 -15.109 10.166 1.00 92.06 116 GLY A O 1
ATOM 921 N N . ASP A 1 117 ? -3.375 -15.880 8.608 1.00 93.75 117 ASP A N 1
ATOM 922 C CA . ASP A 1 117 ? -3.355 -17.280 9.054 1.00 93.75 117 ASP A CA 1
ATOM 923 C C . ASP A 1 117 ? -1.953 -17.907 8.977 1.00 93.75 117 ASP A C 1
ATOM 925 O O . ASP A 1 117 ? -1.638 -18.848 9.704 1.00 93.75 117 ASP A O 1
ATOM 929 N N . ASP A 1 118 ? -1.092 -17.380 8.104 1.00 93.56 118 ASP A N 1
ATOM 930 C CA . ASP A 1 118 ? 0.311 -17.777 7.969 1.00 93.56 118 ASP A CA 1
ATOM 931 C C . ASP A 1 118 ? 1.241 -17.098 8.995 1.00 93.56 118 ASP A C 1
ATOM 933 O O . ASP A 1 118 ? 2.453 -17.322 8.983 1.00 93.56 118 ASP A O 1
ATOM 937 N N . GLY A 1 119 ? 0.683 -16.283 9.895 1.00 93.12 119 GLY A N 1
ATOM 938 C CA . GLY A 1 119 ? 1.411 -15.515 10.901 1.00 93.12 119 GLY A CA 1
ATOM 939 C C . GLY A 1 119 ? 2.082 -14.250 10.362 1.00 93.12 119 GLY A C 1
ATOM 940 O O . GLY A 1 119 ? 2.834 -13.612 11.103 1.00 93.12 119 GLY A O 1
ATOM 941 N N . SER A 1 120 ? 1.842 -13.876 9.101 1.00 92.94 120 SER A N 1
ATOM 942 C CA . SER A 1 120 ? 2.335 -12.622 8.531 1.00 92.94 120 SER A CA 1
ATOM 943 C C . SER A 1 120 ? 1.391 -11.457 8.835 1.00 92.94 120 SER A C 1
ATOM 945 O O . SER A 1 120 ? 0.175 -11.621 8.908 1.00 92.94 120 SER A O 1
ATOM 947 N N . TRP A 1 121 ? 1.947 -10.262 9.028 1.00 94.69 121 TRP A N 1
ATOM 948 C CA . TRP A 1 121 ? 1.151 -9.040 9.115 1.00 94.69 121 TRP A CA 1
ATOM 949 C C . TRP A 1 121 ? 0.868 -8.518 7.711 1.00 94.69 121 TRP A C 1
ATOM 951 O O . TRP A 1 121 ? 1.778 -8.405 6.887 1.00 94.69 121 TRP A O 1
ATOM 961 N N . VAL A 1 122 ? -0.397 -8.204 7.446 1.00 93.25 122 VAL A N 1
ATOM 962 C CA . VAL A 1 122 ? -0.857 -7.675 6.164 1.00 93.25 122 VAL A CA 1
ATOM 963 C C . VAL A 1 122 ? -1.506 -6.320 6.402 1.00 93.25 122 VAL A C 1
ATOM 965 O O . VAL A 1 122 ? -2.479 -6.197 7.147 1.00 93.25 122 VAL A O 1
ATOM 968 N N . ALA A 1 123 ? -0.973 -5.289 5.753 1.00 95.75 123 ALA A N 1
ATOM 969 C CA . ALA A 1 123 ? -1.540 -3.951 5.820 1.00 95.75 123 ALA A CA 1
ATOM 970 C C . ALA A 1 123 ? -2.909 -3.882 5.133 1.00 95.75 123 ALA A C 1
ATOM 972 O O . ALA A 1 123 ? -3.122 -4.454 4.062 1.00 95.75 123 ALA A O 1
ATOM 973 N N . TYR A 1 124 ? -3.829 -3.125 5.729 1.00 96.12 124 TYR A N 1
ATOM 974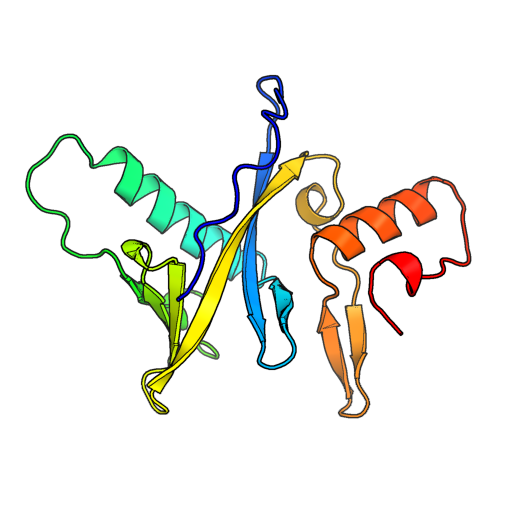 C CA . TYR A 1 124 ? -5.023 -2.685 5.017 1.00 96.12 124 TYR A CA 1
ATOM 975 C C . TYR A 1 124 ? -4.647 -1.708 3.887 1.00 96.12 124 TYR A C 1
ATOM 977 O O . TYR A 1 124 ? -3.572 -1.101 3.886 1.00 96.12 124 TYR A O 1
ATOM 985 N N . GLU A 1 125 ? -5.560 -1.511 2.927 1.00 95.88 125 GLU A N 1
ATOM 986 C CA . GLU A 1 125 ? -5.436 -0.429 1.946 1.00 95.88 125 GLU A CA 1
ATOM 987 C C . GLU A 1 125 ? -5.185 0.908 2.660 1.00 95.88 125 GLU A C 1
ATOM 989 O O . GLU A 1 125 ? -5.801 1.188 3.690 1.00 95.88 125 GLU A O 1
ATOM 994 N N . ALA A 1 126 ? -4.369 1.798 2.085 1.00 96.12 126 ALA A N 1
ATOM 995 C CA . ALA A 1 126 ? -3.996 3.044 2.766 1.00 96.12 126 ALA A CA 1
ATOM 996 C C . ALA A 1 126 ? -5.215 3.911 3.150 1.00 96.12 126 ALA A C 1
ATOM 998 O O . ALA A 1 126 ? -5.237 4.545 4.205 1.00 96.12 126 ALA A O 1
ATOM 999 N N . ARG A 1 127 ? -6.272 3.883 2.323 1.00 95.19 127 ARG A N 1
ATOM 1000 C CA . ARG A 1 127 ? -7.555 4.553 2.606 1.00 95.19 127 ARG A CA 1
ATOM 1001 C C . ARG A 1 127 ? -8.301 3.962 3.804 1.00 95.19 127 ARG A C 1
ATOM 1003 O O . ARG A 1 127 ? -9.010 4.684 4.495 1.00 95.19 127 ARG A O 1
ATOM 1010 N N . ILE A 1 128 ? -8.156 2.662 4.035 1.00 96.44 128 ILE A N 1
ATOM 1011 C CA . ILE A 1 128 ? -8.792 1.953 5.145 1.00 96.44 128 ILE A CA 1
ATOM 1012 C C . ILE A 1 128 ? -8.008 2.204 6.426 1.00 96.44 128 ILE A C 1
ATOM 1014 O O . ILE A 1 128 ? -8.630 2.478 7.445 1.00 96.44 128 ILE A O 1
ATOM 1018 N N . CYS A 1 129 ? -6.672 2.228 6.363 1.00 96.25 129 CYS A N 1
ATOM 1019 C CA . CYS A 1 129 ? -5.839 2.683 7.479 1.00 96.25 129 CYS A CA 1
ATOM 1020 C C . CYS A 1 129 ? -6.250 4.085 7.948 1.00 96.25 129 CYS A C 1
ATOM 1022 O O . CYS A 1 129 ? -6.457 4.298 9.138 1.00 96.25 129 CYS A O 1
ATOM 1024 N N . ASP A 1 130 ? -6.422 5.027 7.013 1.00 96.44 130 ASP A N 1
ATOM 1025 C CA . ASP A 1 130 ? -6.873 6.385 7.336 1.00 96.44 130 ASP A CA 1
ATOM 1026 C C . ASP A 1 130 ? -8.294 6.408 7.922 1.00 96.44 130 ASP A C 1
ATOM 1028 O O . ASP A 1 130 ? -8.554 7.076 8.921 1.00 96.44 130 ASP A O 1
ATOM 1032 N N . TYR A 1 131 ? -9.219 5.635 7.348 1.00 95.81 131 TYR A N 1
ATOM 1033 C CA . TYR A 1 131 ? -10.584 5.534 7.861 1.00 95.81 131 TYR A CA 1
ATOM 1034 C C . TYR A 1 131 ? -10.648 4.961 9.285 1.00 95.81 131 TYR A C 1
ATOM 1036 O O . TYR A 1 131 ? -11.344 5.530 10.131 1.00 95.81 131 TYR A O 1
ATOM 1044 N N . LEU A 1 132 ? -9.928 3.867 9.550 1.00 96.12 132 LEU A N 1
ATOM 1045 C CA . LEU A 1 132 ? -9.858 3.217 10.859 1.00 96.12 132 LEU A CA 1
ATOM 1046 C C . LEU A 1 132 ? -9.294 4.168 11.911 1.00 96.12 132 LEU A C 1
ATOM 1048 O O . LEU A 1 132 ? -9.908 4.347 12.962 1.00 96.12 132 LEU A O 1
ATOM 1052 N N . GLU A 1 133 ? -8.195 4.852 11.595 1.00 96.38 133 GLU A N 1
ATOM 1053 C CA . GLU A 1 133 ? -7.591 5.829 12.499 1.00 96.38 133 GLU A CA 1
ATOM 1054 C C . GLU A 1 133 ? -8.559 6.966 12.842 1.00 96.38 133 GLU A C 1
ATOM 1056 O O . GLU A 1 133 ? -8.699 7.354 14.001 1.00 96.38 133 GLU A O 1
ATOM 1061 N N . GLN A 1 134 ? -9.322 7.455 11.860 1.00 95.69 134 GLN A N 1
ATOM 1062 C CA . GLN A 1 134 ? -10.357 8.457 12.113 1.00 95.69 134 GLN A CA 1
ATOM 1063 C C . GLN A 1 134 ? -11.478 7.940 13.025 1.00 95.69 134 GLN A C 1
ATOM 1065 O O . GLN A 1 134 ? -12.025 8.723 13.806 1.00 95.69 134 GLN A O 1
ATOM 1070 N N . GLN A 1 135 ? -11.851 6.658 12.936 1.00 96.44 135 GLN A N 1
ATOM 1071 C CA . GLN A 1 135 ? -12.846 6.074 13.842 1.00 96.44 135 GLN A CA 1
ATOM 1072 C C . GLN A 1 135 ? -12.288 5.972 15.268 1.00 96.44 135 GLN A C 1
ATOM 1074 O O . GLN A 1 135 ? -12.959 6.387 16.217 1.00 96.44 135 GLN A O 1
ATOM 1079 N N . VAL A 1 136 ? -11.042 5.515 15.414 1.00 95.19 136 VAL A N 1
ATOM 1080 C CA . VAL A 1 136 ? -10.355 5.424 16.711 1.00 95.19 136 VAL A CA 1
ATOM 1081 C C . VAL A 1 136 ? -10.222 6.802 17.359 1.00 95.19 136 VAL A C 1
ATOM 1083 O O . VAL A 1 136 ? -10.589 6.967 18.523 1.00 95.19 136 VAL A O 1
ATOM 1086 N N . ALA A 1 137 ? -9.822 7.824 16.600 1.00 94.75 137 ALA A N 1
ATOM 1087 C CA . ALA A 1 137 ? -9.731 9.203 17.082 1.00 94.75 137 ALA A CA 1
ATOM 1088 C C . ALA A 1 137 ? -11.084 9.781 17.550 1.00 94.75 137 ALA A C 1
ATOM 1090 O O . ALA A 1 137 ? -11.119 10.691 18.379 1.00 94.75 137 ALA A O 1
ATOM 1091 N N . ARG A 1 138 ? -12.210 9.252 17.049 1.00 96.56 138 ARG A N 1
ATOM 1092 C CA . ARG A 1 138 ? -13.577 9.601 17.487 1.00 96.56 138 ARG A CA 1
ATOM 1093 C C . ARG A 1 138 ? -14.070 8.765 18.672 1.00 96.56 138 ARG A C 1
ATOM 1095 O O . ARG A 1 138 ? -15.199 8.962 19.116 1.00 96.56 138 ARG A O 1
ATOM 1102 N N . GLY A 1 139 ? -13.256 7.840 19.179 1.00 96.75 139 GLY A N 1
ATOM 1103 C CA . GLY A 1 139 ? -13.616 6.935 20.270 1.00 96.75 139 GLY A CA 1
ATOM 1104 C C . GLY A 1 139 ? -14.520 5.773 19.850 1.00 96.75 139 GLY A C 1
ATOM 1105 O O . GLY A 1 139 ? -15.144 5.149 20.708 1.00 96.75 139 GLY A O 1
ATOM 1106 N N . ILE A 1 140 ? -14.619 5.475 18.551 1.00 96.31 140 ILE A N 1
ATOM 1107 C CA . ILE A 1 140 ? -15.388 4.333 18.047 1.00 96.31 140 ILE A CA 1
ATOM 1108 C C . ILE A 1 140 ? -14.550 3.063 18.223 1.00 96.31 140 ILE A C 1
ATOM 1110 O O . ILE A 1 140 ? -13.417 2.990 17.759 1.00 96.31 140 ILE A O 1
ATOM 1114 N N . GLN A 1 141 ? -15.114 2.061 18.900 1.00 91.00 141 GLN A N 1
ATOM 1115 C CA . GLN A 1 141 ? -14.409 0.817 19.246 1.00 91.00 141 GLN A CA 1
ATOM 1116 C C . GLN A 1 141 ? -14.640 -0.324 18.251 1.00 91.00 141 GLN A C 1
ATOM 1118 O O . GLN A 1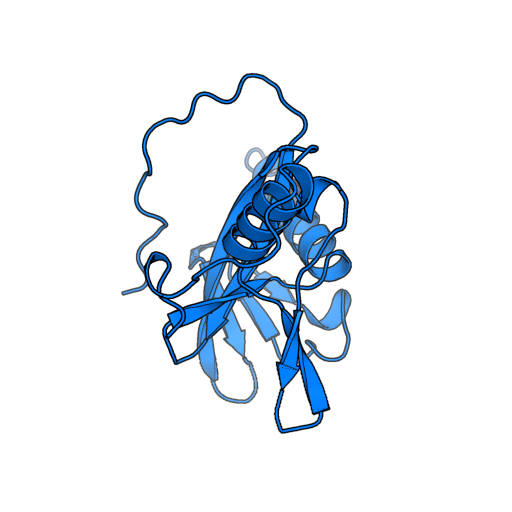 141 ? -13.846 -1.257 18.194 1.00 91.00 141 GLN A O 1
ATOM 1123 N N . VAL A 1 142 ? -15.739 -0.272 17.498 1.00 95.00 142 VAL A N 1
ATOM 1124 C CA . VAL A 1 142 ? -16.131 -1.307 16.538 1.00 95.00 142 VAL A CA 1
ATOM 1125 C C . VAL A 1 142 ? -16.520 -0.626 15.240 1.00 95.00 142 VAL A C 1
ATOM 1127 O O . VAL A 1 142 ? -17.305 0.323 15.242 1.00 95.00 142 VAL A O 1
ATOM 1130 N N . VAL A 1 143 ? -15.964 -1.117 14.139 1.00 94.12 143 VAL A N 1
ATOM 1131 C CA . VAL A 1 143 ? -16.143 -0.558 12.803 1.00 94.12 143 VAL A CA 1
ATOM 1132 C C . VAL A 1 143 ? -16.461 -1.705 11.856 1.00 94.12 143 VAL A C 1
ATOM 1134 O O . VAL A 1 143 ? -15.719 -2.682 11.806 1.00 94.12 143 VAL A O 1
ATOM 1137 N N . ASP A 1 144 ? -17.561 -1.584 11.117 1.00 93.38 144 ASP A N 1
ATOM 1138 C CA . ASP A 1 144 ? -17.906 -2.523 10.051 1.00 93.38 144 ASP A CA 1
ATOM 1139 C C . ASP A 1 144 ? -17.241 -2.080 8.740 1.00 93.38 144 ASP A C 1
ATOM 1141 O O . ASP A 1 144 ? -17.468 -0.965 8.261 1.00 93.38 144 ASP A O 1
ATOM 1145 N N . LEU A 1 145 ? -16.400 -2.949 8.177 1.00 93.25 145 LEU A N 1
ATOM 1146 C CA . LEU A 1 145 ? -15.675 -2.700 6.932 1.00 93.25 145 LEU A CA 1
ATOM 1147 C C . LEU A 1 145 ? -16.377 -3.295 5.698 1.00 93.25 145 LEU A C 1
ATOM 1149 O O . LEU A 1 145 ? -15.969 -2.985 4.574 1.00 93.25 145 LEU A O 1
ATOM 1153 N N . ALA A 1 146 ? -17.465 -4.058 5.865 1.00 92.00 146 ALA A N 1
ATOM 1154 C CA . ALA A 1 146 ? -18.237 -4.622 4.755 1.00 92.00 146 ALA A CA 1
ATOM 1155 C C . ALA A 1 146 ? -18.721 -3.554 3.753 1.00 92.00 146 ALA A C 1
ATOM 1157 O O . ALA A 1 146 ? -18.538 -3.745 2.544 1.00 92.00 146 ALA A O 1
ATOM 1158 N N . PRO A 1 147 ? -19.219 -2.371 4.184 1.00 90.25 147 PRO A N 1
ATOM 1159 C CA . PRO A 1 147 ? -19.592 -1.295 3.261 1.00 90.25 147 PRO A CA 1
ATOM 1160 C C . PRO A 1 147 ? -18.424 -0.745 2.429 1.00 90.25 147 PRO A C 1
ATOM 1162 O O . PRO A 1 147 ? -18.647 -0.085 1.415 1.00 90.25 147 PRO A O 1
ATOM 1165 N N . LEU A 1 148 ? -17.182 -0.997 2.852 1.00 86.38 148 LEU A N 1
ATOM 1166 C CA . LEU A 1 148 ? -15.957 -0.572 2.172 1.00 86.38 148 LEU A CA 1
ATOM 1167 C C . LEU A 1 148 ? -15.360 -1.668 1.276 1.00 86.38 148 LEU A C 1
ATOM 1169 O O . LEU A 1 148 ? -14.337 -1.430 0.631 1.00 86.38 148 LEU A O 1
ATOM 1173 N N . GLY A 1 149 ? -16.009 -2.835 1.198 1.00 84.38 149 GLY A N 1
ATOM 1174 C CA . GLY A 1 149 ? -15.594 -3.964 0.364 1.00 84.38 149 GLY A CA 1
ATOM 1175 C C . GLY A 1 149 ? -14.762 -5.030 1.083 1.00 84.38 149 GLY A C 1
ATOM 1176 O O . GLY A 1 149 ? -14.188 -5.876 0.405 1.00 84.38 149 GLY A O 1
ATOM 1177 N N . TYR A 1 150 ? -14.705 -5.003 2.419 1.00 78.31 150 TYR A N 1
ATOM 1178 C CA . TYR A 1 150 ? -14.035 -6.014 3.245 1.00 78.31 150 TYR A CA 1
ATOM 1179 C C . TYR A 1 150 ? -15.090 -6.900 3.917 1.00 78.31 150 TYR A C 1
ATOM 1181 O O . TYR A 1 150 ? -15.641 -6.516 4.946 1.00 78.31 150 TYR A O 1
ATOM 1189 N N . ASN A 1 151 ? -15.393 -8.045 3.299 1.00 68.19 151 ASN A N 1
ATOM 1190 C CA . ASN A 1 151 ? -16.332 -9.054 3.810 1.00 68.19 151 ASN A CA 1
ATOM 1191 C C . ASN A 1 151 ? -15.598 -10.283 4.341 1.00 68.19 151 ASN A C 1
ATOM 1193 O O . ASN A 1 151 ? -14.550 -10.621 3.745 1.00 68.19 151 ASN A O 1
#

Secondary structure (DSSP, 8-state):
-PPPPP--------S--EEEEEEEE-TTS-EEEPPHHHHHHHHHHHHHHHHTTTSS-----EEEGGGT-GGGTTEEEETTTTEEEETTT--EEEEEEEEEETTSTGGGT---EEE-TTS-EEEPPHHHHHHHHHHHHTT------GGGT--

Radius of gyration: 16.75 Å; chains: 1; bounding box: 37×42×44 Å